Protein AF-A0AAE0E6H4-F1 (afdb_monomer_lite)

Structure (mmCIF, N/CA/C/O backbone):
data_AF-A0AAE0E6H4-F1
#
_entry.id   AF-A0AAE0E6H4-F1
#
loop_
_atom_site.group_PDB
_atom_site.id
_atom_site.type_symbol
_atom_site.label_atom_id
_atom_site.label_alt_id
_atom_site.label_comp_id
_atom_site.label_asym_id
_atom_site.label_entity_id
_atom_site.label_seq_id
_atom_site.pdbx_PDB_ins_code
_atom_site.Cartn_x
_atom_site.Cartn_y
_atom_site.Cartn_z
_atom_site.occupancy
_atom_site.B_iso_or_equiv
_atom_site.auth_seq_id
_atom_site.auth_comp_id
_atom_site.auth_asym_id
_atom_site.auth_atom_id
_atom_site.pdbx_PDB_model_num
ATOM 1 N N . MET A 1 1 ? -3.202 -6.959 1.599 1.00 80.81 1 MET A N 1
ATOM 2 C CA . MET A 1 1 ? -2.888 -5.690 2.285 1.00 80.81 1 MET A CA 1
ATOM 3 C C . MET A 1 1 ? -4.159 -5.107 2.892 1.00 80.81 1 MET A C 1
ATOM 5 O O . MET A 1 1 ? -4.302 -5.180 4.104 1.00 80.81 1 MET A O 1
ATOM 9 N N . CYS A 1 2 ? -5.120 -4.660 2.079 1.00 82.62 2 CYS A N 1
ATOM 10 C CA . CYS A 1 2 ? -6.366 -4.044 2.565 1.00 82.62 2 CYS A CA 1
ATOM 11 C C . CYS A 1 2 ? -7.244 -4.980 3.386 1.00 82.62 2 CYS A C 1
ATOM 13 O O . CYS A 1 2 ? -7.864 -4.528 4.338 1.00 82.62 2 CYS A O 1
ATOM 15 N N . GLU A 1 3 ? -7.232 -6.283 3.074 1.00 84.12 3 GLU A N 1
ATOM 16 C CA . GLU A 1 3 ? -7.976 -7.282 3.857 1.00 84.12 3 GLU A CA 1
ATOM 17 C C . GLU A 1 3 ? -7.537 -7.281 5.323 1.00 84.12 3 GLU A C 1
ATOM 19 O O . GLU A 1 3 ? -8.359 -7.206 6.226 1.00 84.12 3 GLU A O 1
ATOM 24 N N . ILE A 1 4 ? -6.221 -7.305 5.548 1.00 87.88 4 ILE A N 1
ATOM 25 C CA . ILE A 1 4 ? -5.641 -7.344 6.891 1.00 87.88 4 ILE A CA 1
ATOM 26 C C . ILE A 1 4 ? -6.010 -6.063 7.640 1.00 87.88 4 ILE A C 1
ATOM 28 O O . ILE A 1 4 ? -6.421 -6.125 8.793 1.00 87.88 4 ILE A O 1
ATOM 32 N N . HIS A 1 5 ? -5.915 -4.905 6.982 1.00 88.50 5 HIS A N 1
ATOM 33 C CA . HIS A 1 5 ? -6.293 -3.631 7.587 1.00 88.50 5 HIS A CA 1
ATOM 34 C C . HIS A 1 5 ? -7.785 -3.578 7.962 1.00 88.50 5 HIS A C 1
ATOM 36 O O . HIS A 1 5 ? -8.122 -3.175 9.076 1.00 88.50 5 HIS A O 1
ATOM 42 N N . ALA A 1 6 ? -8.674 -4.005 7.060 1.00 87.69 6 ALA A N 1
ATOM 43 C CA . ALA A 1 6 ? -10.118 -4.020 7.288 1.00 87.69 6 ALA A CA 1
ATOM 44 C C . ALA A 1 6 ? -10.510 -4.963 8.437 1.00 87.69 6 ALA A C 1
ATOM 46 O O . ALA A 1 6 ? -11.327 -4.598 9.288 1.00 87.69 6 ALA A O 1
ATOM 47 N N . GLU A 1 7 ? -9.879 -6.135 8.503 1.00 90.25 7 GLU A N 1
ATOM 48 C CA . GLU A 1 7 ? -10.121 -7.118 9.557 1.00 90.25 7 GLU A CA 1
ATOM 49 C C . GLU A 1 7 ? -9.637 -6.597 10.912 1.00 90.25 7 GLU A C 1
ATOM 51 O O . GLU A 1 7 ? -10.398 -6.549 11.875 1.00 90.25 7 GLU A O 1
ATOM 56 N N . LEU A 1 8 ? -8.401 -6.092 10.979 1.00 92.81 8 LEU A N 1
ATOM 57 C CA . LEU A 1 8 ? -7.848 -5.515 12.206 1.00 92.81 8 LEU A CA 1
ATOM 58 C C . LEU A 1 8 ? -8.664 -4.318 12.703 1.00 92.81 8 LEU A C 1
ATOM 60 O O . LEU A 1 8 ? -8.841 -4.153 13.910 1.00 92.81 8 LEU A O 1
ATOM 64 N N . LYS A 1 9 ? -9.192 -3.497 11.788 1.00 89.56 9 LYS A N 1
ATOM 65 C CA . LYS A 1 9 ? -10.096 -2.392 12.126 1.00 89.56 9 LYS A CA 1
ATOM 66 C C . LYS A 1 9 ? -11.394 -2.910 12.744 1.00 89.56 9 LYS A C 1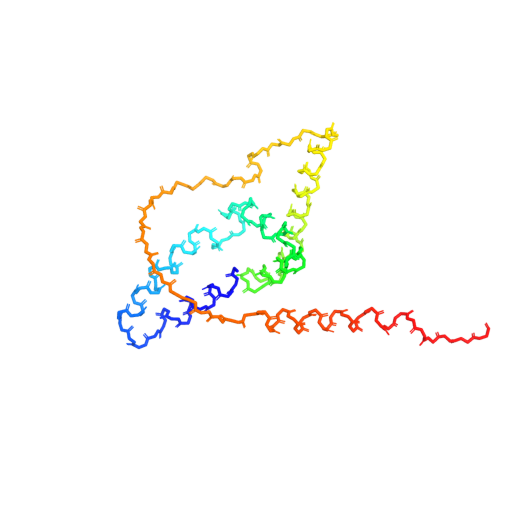
ATOM 68 O O . LYS A 1 9 ? -11.789 -2.412 13.794 1.00 89.56 9 LYS A O 1
ATOM 73 N N . THR A 1 10 ? -12.013 -3.922 12.143 1.00 92.12 10 THR A N 1
ATOM 74 C CA . THR A 1 10 ? -13.251 -4.534 12.654 1.00 92.12 10 THR A CA 1
ATOM 75 C C . THR A 1 10 ? -13.034 -5.164 14.028 1.00 92.12 10 THR A C 1
ATOM 77 O O . THR A 1 10 ? -13.760 -4.862 14.973 1.00 92.12 10 THR A O 1
ATOM 80 N N . LEU A 1 11 ? -11.987 -5.977 14.174 1.00 93.00 11 LEU A N 1
ATOM 81 C CA . LEU A 1 11 ? -11.697 -6.690 15.415 1.00 93.00 11 LEU A CA 1
ATOM 82 C C . LEU A 1 11 ? -11.240 -5.766 16.550 1.00 93.00 11 LEU A C 1
ATOM 84 O O . LEU A 1 11 ? -11.462 -6.077 17.716 1.00 93.00 11 LEU A O 1
ATOM 88 N N . SER A 1 12 ? -10.642 -4.610 16.242 1.00 91.62 12 SER A N 1
ATOM 89 C CA . SER A 1 12 ? -10.281 -3.626 17.273 1.00 91.62 12 SER A CA 1
ATOM 90 C C . SER A 1 12 ? -11.496 -3.044 18.009 1.00 91.62 12 SER A C 1
ATOM 92 O O . SER A 1 12 ? -11.370 -2.668 19.171 1.00 91.62 12 SER A O 1
ATOM 94 N N . GLY A 1 13 ? -12.673 -3.024 17.376 1.00 87.31 13 GLY A N 1
ATOM 95 C CA . GLY A 1 13 ? -13.933 -2.569 17.975 1.00 87.31 13 GLY A CA 1
ATOM 96 C C . GLY A 1 13 ? -14.817 -3.690 18.530 1.00 87.31 13 GLY A C 1
ATOM 97 O O . GLY A 1 13 ? -16.004 -3.459 18.734 1.00 87.31 13 GLY A O 1
ATOM 98 N N . ASN A 1 14 ? -14.284 -4.904 18.703 1.00 91.75 14 ASN A N 1
ATOM 99 C CA . ASN A 1 14 ? -15.056 -6.047 19.188 1.00 91.75 14 ASN A CA 1
ATOM 100 C C . ASN A 1 14 ? -15.414 -5.917 20.684 1.00 91.75 14 ASN A C 1
ATOM 102 O O . ASN A 1 14 ? -14.697 -5.263 21.438 1.00 91.75 14 ASN A O 1
ATOM 106 N N . GLU A 1 15 ? -16.505 -6.557 21.111 1.00 91.19 15 GLU A N 1
ATOM 107 C CA . GLU A 1 15 ? -16.957 -6.565 22.512 1.00 91.19 15 GLU A CA 1
ATOM 108 C C . GLU A 1 15 ? -16.055 -7.411 23.425 1.00 91.19 15 GLU A C 1
ATOM 110 O O . GLU A 1 15 ? -15.950 -7.136 24.621 1.00 91.19 15 GLU A O 1
ATOM 115 N N . ASP A 1 16 ? -15.382 -8.428 22.875 1.00 95.00 16 ASP A N 1
ATOM 116 C CA . ASP A 1 16 ? -14.400 -9.223 23.609 1.00 95.00 16 ASP A CA 1
ATOM 117 C C . ASP A 1 16 ? -13.126 -8.394 23.858 1.00 95.00 16 ASP A C 1
ATOM 119 O O . ASP A 1 16 ? -12.378 -8.064 22.934 1.00 95.00 16 ASP A O 1
ATOM 123 N N . ASP A 1 17 ? -12.868 -8.072 25.128 1.00 91.81 17 ASP A N 1
ATOM 124 C CA . ASP A 1 17 ? -11.738 -7.244 25.566 1.00 91.81 17 ASP A CA 1
ATOM 125 C C . ASP A 1 17 ? -10.370 -7.848 25.201 1.00 91.81 17 ASP A C 1
ATOM 127 O O . ASP A 1 17 ? -9.449 -7.116 24.823 1.00 91.81 17 ASP A O 1
ATOM 131 N N . LEU A 1 18 ? -10.220 -9.177 25.252 1.00 92.19 18 LEU A N 1
ATOM 132 C CA . LEU A 1 18 ? -8.967 -9.835 24.867 1.00 92.19 18 LEU A CA 1
ATOM 133 C C . LEU A 1 18 ? -8.746 -9.721 23.359 1.00 92.19 18 LEU A C 1
ATOM 135 O O . LEU A 1 18 ? -7.637 -9.397 22.912 1.00 92.19 18 LEU A O 1
ATOM 139 N N . LEU A 1 19 ? -9.801 -9.948 22.576 1.00 90.88 19 LEU A N 1
ATOM 140 C CA . LEU A 1 19 ? -9.752 -9.860 21.119 1.00 90.88 19 LEU A CA 1
ATOM 141 C C . LEU A 1 19 ? -9.530 -8.419 20.648 1.00 90.88 19 LEU A C 1
ATOM 143 O O . LEU A 1 19 ? -8.672 -8.182 19.792 1.00 90.88 19 LEU A O 1
ATOM 147 N N . SER A 1 20 ? -10.228 -7.453 21.247 1.00 93.31 20 SER A N 1
ATOM 148 C CA . SER A 1 20 ? -10.075 -6.025 20.962 1.00 93.31 20 SER A CA 1
ATOM 149 C C . SER A 1 20 ? -8.662 -5.539 21.287 1.00 93.31 20 SER A C 1
ATOM 151 O O . SER A 1 20 ? -8.007 -4.934 20.429 1.00 93.31 20 SER A O 1
ATOM 153 N N . LYS A 1 21 ? -8.120 -5.861 22.472 1.00 93.19 21 LYS A N 1
ATOM 154 C CA . LYS A 1 21 ? -6.747 -5.478 22.857 1.00 93.19 21 LYS A CA 1
ATOM 155 C C . LYS A 1 21 ? -5.697 -6.082 21.935 1.00 93.19 21 LYS A C 1
ATOM 157 O O . LYS A 1 21 ? -4.761 -5.388 21.520 1.00 93.19 21 LYS A O 1
ATOM 162 N N . THR A 1 22 ? -5.843 -7.360 21.596 1.00 93.12 22 THR A N 1
ATOM 163 C CA . THR A 1 22 ? -4.906 -8.057 20.703 1.00 93.12 22 THR A CA 1
ATOM 164 C C . THR A 1 22 ? -4.942 -7.447 19.304 1.00 93.12 22 THR A C 1
ATOM 166 O O . THR A 1 22 ? -3.900 -7.067 18.762 1.00 93.12 22 THR A O 1
ATOM 169 N N . SER A 1 23 ? -6.141 -7.239 18.762 1.00 93.31 23 SER A N 1
ATOM 170 C CA . SER A 1 23 ? -6.342 -6.667 17.428 1.00 93.31 23 SER A CA 1
ATOM 171 C C . SER A 1 23 ? -5.891 -5.213 17.349 1.00 93.31 23 SER A C 1
ATOM 173 O O . SER A 1 23 ? -5.264 -4.822 16.369 1.00 93.31 23 SER A O 1
ATOM 175 N N . THR A 1 24 ? -6.098 -4.424 18.405 1.00 93.38 24 THR A N 1
ATOM 176 C CA . THR A 1 24 ? -5.596 -3.044 18.505 1.00 93.38 24 THR A CA 1
ATOM 177 C C . THR A 1 24 ? -4.069 -3.000 18.461 1.00 93.38 24 THR A C 1
ATOM 179 O O . THR A 1 24 ? -3.481 -2.184 17.747 1.00 93.38 24 THR A O 1
ATOM 182 N N . ASN A 1 25 ? -3.394 -3.911 19.168 1.00 91.69 25 ASN A N 1
ATOM 183 C CA . ASN A 1 25 ? -1.936 -4.010 19.121 1.00 91.69 25 ASN A CA 1
ATOM 184 C C . ASN A 1 25 ? -1.421 -4.428 17.739 1.00 91.69 25 ASN A C 1
ATOM 186 O O . ASN A 1 25 ? -0.430 -3.865 17.262 1.00 91.69 25 ASN A O 1
ATOM 190 N N . MET A 1 26 ? -2.092 -5.379 17.086 1.00 93.62 26 MET A N 1
ATOM 191 C CA . MET A 1 26 ? -1.766 -5.794 15.719 1.00 93.62 26 MET A CA 1
ATOM 192 C C . MET A 1 26 ? -2.003 -4.662 14.716 1.00 93.62 26 MET A C 1
ATOM 194 O O . MET A 1 26 ? -1.128 -4.398 13.894 1.00 93.62 26 MET A O 1
ATOM 198 N N . LYS A 1 27 ? -3.121 -3.937 14.835 1.00 91.00 27 LYS A N 1
ATOM 199 C CA . LYS A 1 27 ? -3.440 -2.762 14.017 1.00 91.00 27 LYS A CA 1
ATOM 200 C C . LYS A 1 27 ? -2.372 -1.687 14.160 1.00 91.00 27 LYS A C 1
ATOM 202 O O . LYS A 1 27 ? -1.864 -1.205 13.161 1.00 91.00 27 LYS A O 1
ATOM 207 N N . ARG A 1 28 ? -1.932 -1.385 15.384 1.00 90.88 28 ARG A N 1
ATOM 208 C CA . ARG A 1 28 ? -0.845 -0.422 15.619 1.00 90.88 28 ARG A CA 1
ATOM 209 C C . ARG A 1 28 ? 0.459 -0.827 14.922 1.00 90.88 28 ARG A C 1
ATOM 211 O O . ARG A 1 28 ? 1.150 0.029 14.378 1.00 90.88 28 ARG A O 1
ATOM 218 N N . LYS A 1 29 ? 0.811 -2.120 14.931 1.00 88.12 29 LYS A N 1
ATOM 219 C CA . LYS A 1 29 ? 1.981 -2.624 14.188 1.00 88.12 29 LYS A CA 1
ATOM 220 C C . LYS A 1 29 ? 1.758 -2.523 12.677 1.00 88.12 29 LYS A C 1
ATOM 222 O O . LYS A 1 29 ? 2.686 -2.155 11.971 1.00 88.12 29 LYS A O 1
ATOM 227 N N . PHE A 1 30 ? 0.553 -2.813 12.194 1.00 89.69 30 PHE A N 1
ATOM 228 C CA . PHE A 1 30 ? 0.199 -2.667 10.785 1.00 89.69 30 PHE A CA 1
ATOM 229 C C . PHE A 1 30 ? 0.322 -1.208 10.325 1.00 89.69 30 PHE A C 1
ATOM 231 O O . PHE A 1 30 ? 1.082 -0.929 9.403 1.00 89.69 30 PHE A O 1
ATOM 238 N N . ASP A 1 31 ? -0.327 -0.279 11.026 1.00 88.38 31 ASP A N 1
ATOM 239 C CA . ASP A 1 31 ? -0.323 1.157 10.726 1.00 88.38 31 ASP A CA 1
ATOM 240 C C . ASP A 1 31 ? 1.103 1.738 10.762 1.00 88.38 31 ASP A C 1
ATOM 242 O O . ASP A 1 31 ? 1.426 2.634 9.992 1.00 88.38 31 ASP A O 1
ATOM 246 N N . LYS A 1 32 ? 2.008 1.189 11.585 1.00 85.31 32 LYS A N 1
ATOM 247 C CA . LYS A 1 32 ? 3.426 1.590 11.584 1.00 85.31 32 LYS A CA 1
ATOM 248 C C . LYS A 1 32 ? 4.125 1.330 10.239 1.00 85.31 32 LYS A C 1
ATOM 250 O O . LYS A 1 32 ? 4.983 2.116 9.855 1.00 85.31 32 LYS A O 1
ATOM 255 N N . TYR A 1 33 ? 3.814 0.223 9.562 1.00 81.88 33 TYR A N 1
ATOM 256 C CA . TYR A 1 33 ? 4.484 -0.173 8.312 1.00 81.88 33 TYR A CA 1
ATOM 257 C C . TYR A 1 33 ? 3.674 0.157 7.053 1.00 81.88 33 TYR A C 1
ATOM 259 O O . TYR A 1 33 ? 4.249 0.237 5.975 1.00 81.88 33 TYR A O 1
ATOM 267 N N . TRP A 1 34 ? 2.355 0.312 7.180 1.00 85.75 34 TRP A N 1
ATOM 268 C CA . TRP A 1 34 ? 1.420 0.472 6.060 1.00 85.75 34 TRP A CA 1
ATOM 269 C C . TRP A 1 34 ? 0.494 1.687 6.234 1.00 85.75 34 TRP A C 1
ATOM 271 O O . TRP A 1 34 ? -0.443 1.848 5.457 1.00 85.75 34 TRP A O 1
ATOM 281 N N . GLY A 1 35 ? 0.706 2.530 7.249 1.00 82.69 35 GLY A N 1
ATOM 282 C CA . GLY A 1 35 ? -0.176 3.659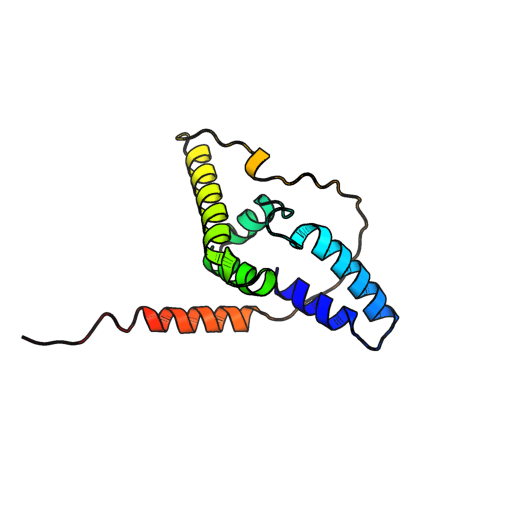 7.564 1.00 82.69 35 GLY A CA 1
ATOM 283 C C . GLY A 1 35 ? -0.106 4.808 6.563 1.00 82.69 35 GLY A C 1
ATOM 284 O O . GLY A 1 35 ? -1.058 5.575 6.462 1.00 82.69 35 GLY A O 1
ATOM 285 N N . SER A 1 36 ? 0.979 4.912 5.793 1.00 86.81 36 SER A N 1
ATOM 286 C CA . SER A 1 36 ? 1.072 5.830 4.660 1.00 86.81 36 SER A CA 1
ATOM 287 C C . SER A 1 36 ? 1.925 5.242 3.539 1.00 86.81 36 SER A C 1
ATOM 289 O O . SER A 1 36 ? 2.749 4.349 3.759 1.00 86.81 36 SER A O 1
ATOM 291 N N . PHE A 1 37 ? 1.753 5.764 2.330 1.00 87.94 37 PHE A N 1
ATOM 292 C CA . PHE A 1 37 ? 2.536 5.336 1.176 1.00 87.94 37 PHE A CA 1
ATOM 293 C C . PHE A 1 37 ? 4.006 5.790 1.244 1.00 87.94 37 PHE A C 1
ATOM 295 O O . PHE A 1 37 ? 4.902 5.163 0.686 1.00 87.94 37 PHE A O 1
ATOM 302 N N . GLU A 1 38 ? 4.310 6.846 1.986 1.00 86.88 38 GLU A N 1
ATOM 303 C CA . GLU A 1 38 ? 5.674 7.339 2.182 1.00 86.88 38 GLU A CA 1
ATOM 304 C C . GLU A 1 38 ? 6.449 6.437 3.153 1.00 86.88 38 GLU A C 1
ATOM 306 O O . GLU A 1 38 ? 7.625 6.148 2.932 1.00 86.88 38 GLU A O 1
ATOM 311 N N . THR A 1 39 ? 5.772 5.937 4.190 1.00 83.81 39 THR A N 1
ATOM 312 C CA . THR A 1 39 ? 6.372 5.118 5.258 1.00 83.81 39 THR A CA 1
ATOM 313 C C . THR A 1 39 ? 6.530 3.649 4.887 1.00 83.81 39 THR A C 1
ATOM 315 O O . THR A 1 39 ? 7.389 2.962 5.445 1.00 83.81 39 THR A O 1
ATOM 318 N N . ILE A 1 40 ? 5.755 3.158 3.923 1.00 86.69 40 ILE A N 1
ATOM 319 C CA . ILE A 1 40 ? 5.834 1.773 3.468 1.00 86.69 40 ILE A CA 1
ATOM 320 C C . ILE A 1 40 ? 7.161 1.480 2.746 1.00 86.69 40 ILE A C 1
ATOM 322 O O . ILE A 1 40 ? 7.606 2.269 1.903 1.00 86.69 40 ILE A O 1
ATOM 326 N N . PRO A 1 41 ? 7.798 0.327 3.006 1.00 86.81 41 PRO A N 1
ATOM 327 C CA . PRO A 1 41 ? 8.891 -0.140 2.167 1.00 86.81 41 PRO A CA 1
ATOM 328 C C . PRO A 1 41 ? 8.354 -0.509 0.779 1.00 86.81 41 PRO A C 1
ATOM 330 O O . PRO A 1 41 ? 7.570 -1.452 0.631 1.00 86.81 41 PRO A O 1
ATOM 333 N N . LYS A 1 42 ? 8.793 0.209 -0.260 1.00 89.88 42 LYS A N 1
ATOM 334 C CA . LYS A 1 42 ? 8.321 0.026 -1.648 1.00 89.88 42 LYS A CA 1
ATOM 335 C C . LYS A 1 42 ? 8.630 -1.383 -2.155 1.00 89.88 42 LYS A C 1
ATOM 337 O O . LYS A 1 42 ? 7.843 -1.950 -2.910 1.00 89.88 42 LYS A O 1
ATOM 342 N N . LEU A 1 43 ? 9.708 -2.002 -1.661 1.00 89.06 43 LEU A N 1
ATOM 343 C CA . LEU A 1 43 ? 10.037 -3.402 -1.949 1.00 89.06 43 LEU A CA 1
ATOM 344 C C . LEU A 1 43 ? 8.893 -4.370 -1.604 1.00 89.06 43 LEU A C 1
ATOM 346 O O . LEU A 1 43 ? 8.652 -5.320 -2.348 1.00 89.06 43 LEU A O 1
ATOM 350 N N . LEU A 1 44 ? 8.161 -4.132 -0.510 1.00 88.31 44 LEU A N 1
ATOM 351 C CA . LEU A 1 44 ? 7.039 -4.991 -0.124 1.00 88.31 44 LEU A CA 1
ATOM 352 C C . LEU A 1 44 ? 5.890 -4.879 -1.126 1.00 88.31 44 LEU A C 1
ATOM 354 O O . LEU A 1 44 ? 5.290 -5.890 -1.484 1.00 88.31 44 LEU A O 1
ATOM 358 N N . ILE A 1 45 ? 5.619 -3.683 -1.642 1.00 90.44 45 ILE A N 1
ATOM 359 C CA . ILE A 1 45 ? 4.603 -3.491 -2.680 1.00 90.44 45 ILE A CA 1
ATOM 360 C C . ILE A 1 45 ? 5.037 -4.167 -3.984 1.00 90.44 45 ILE A C 1
ATOM 362 O O . ILE A 1 45 ? 4.258 -4.902 -4.588 1.00 90.44 45 ILE A O 1
ATOM 366 N N . ILE A 1 46 ? 6.295 -3.986 -4.385 1.00 91.50 46 ILE A N 1
ATOM 367 C CA . ILE A 1 46 ? 6.863 -4.625 -5.578 1.00 91.50 46 ILE A CA 1
ATOM 368 C C . ILE A 1 46 ? 6.769 -6.149 -5.476 1.00 91.50 46 ILE A C 1
ATOM 370 O O . ILE A 1 46 ? 6.360 -6.795 -6.436 1.00 91.50 46 ILE A O 1
ATOM 374 N N . SER A 1 47 ? 7.049 -6.728 -4.305 1.00 89.62 47 SER A N 1
ATOM 375 C CA . SER A 1 47 ? 6.919 -8.174 -4.093 1.00 89.62 47 SER A CA 1
ATOM 376 C C . SER A 1 47 ? 5.489 -8.690 -4.302 1.00 89.62 47 SER A C 1
ATOM 378 O O . SER A 1 47 ? 5.315 -9.813 -4.766 1.00 89.62 47 SER A O 1
ATOM 380 N N . ILE A 1 48 ? 4.468 -7.861 -4.037 1.00 89.25 48 ILE A N 1
ATOM 381 C CA . ILE A 1 48 ? 3.069 -8.189 -4.340 1.00 89.25 48 ILE A CA 1
ATOM 382 C C . ILE A 1 48 ? 2.834 -8.159 -5.852 1.00 89.25 48 ILE A C 1
ATOM 384 O O . ILE A 1 48 ? 2.196 -9.067 -6.363 1.00 89.25 48 ILE A O 1
ATOM 388 N N . VAL A 1 49 ? 3.348 -7.155 -6.573 1.00 91.75 49 VAL A N 1
ATOM 389 C CA . VAL A 1 49 ? 3.168 -7.049 -8.037 1.00 91.75 49 VAL A CA 1
ATOM 390 C C . VAL A 1 49 ? 3.900 -8.160 -8.797 1.00 91.75 49 VAL A C 1
ATOM 392 O O . VAL A 1 49 ? 3.453 -8.573 -9.864 1.00 91.75 49 VAL A O 1
ATOM 395 N N . LEU A 1 50 ? 5.028 -8.637 -8.266 1.00 88.44 50 LEU A N 1
ATOM 396 C CA . LEU A 1 50 ? 5.796 -9.737 -8.854 1.00 88.44 50 LEU A CA 1
ATOM 397 C C . LEU A 1 50 ? 5.193 -11.119 -8.559 1.00 88.44 50 LEU A C 1
ATOM 399 O O . LEU A 1 50 ? 5.589 -12.100 -9.189 1.00 88.44 50 LEU A O 1
ATOM 403 N N . ASP A 1 51 ? 4.242 -11.222 -7.628 1.00 86.44 51 ASP A N 1
ATOM 404 C CA . ASP A 1 51 ? 3.494 -12.458 -7.411 1.00 86.44 51 ASP A CA 1
ATOM 405 C C . ASP A 1 51 ? 2.542 -12.684 -8.601 1.00 86.44 51 ASP A C 1
ATOM 407 O O . ASP A 1 51 ? 1.667 -11.853 -8.839 1.00 86.44 51 ASP A O 1
ATOM 411 N N . PRO A 1 52 ? 2.617 -13.815 -9.329 1.00 82.19 52 PRO A N 1
ATOM 412 C CA . PRO A 1 52 ? 1.784 -14.057 -10.514 1.00 82.19 52 PRO A CA 1
ATOM 413 C C . PRO A 1 52 ? 0.270 -13.941 -10.279 1.00 82.19 52 PRO A C 1
ATOM 415 O O . PRO A 1 52 ? -0.502 -13.798 -11.228 1.00 82.19 52 PRO A O 1
ATOM 418 N N . ARG A 1 53 ? -0.177 -14.035 -9.020 1.00 80.50 53 ARG A N 1
ATOM 419 C CA . ARG A 1 53 ? -1.588 -13.930 -8.630 1.00 80.50 53 ARG A CA 1
ATOM 420 C C . ARG A 1 53 ? -2.081 -12.488 -8.561 1.00 80.50 53 ARG A C 1
ATOM 422 O O . ARG A 1 53 ? -3.296 -12.283 -8.564 1.00 80.50 53 ARG A O 1
ATOM 429 N N . TYR A 1 54 ? -1.182 -11.514 -8.466 1.00 81.56 54 TYR A N 1
ATOM 430 C CA . TYR A 1 54 ? -1.511 -10.116 -8.234 1.00 81.56 54 TYR A CA 1
ATOM 431 C C . TYR A 1 54 ? -0.773 -9.240 -9.245 1.00 81.56 54 TYR A C 1
ATOM 433 O O . TYR A 1 54 ? 0.436 -9.304 -9.393 1.00 81.56 54 TYR A O 1
ATOM 441 N N . LYS A 1 55 ? -1.515 -8.396 -9.959 1.00 85.94 55 LYS A N 1
ATOM 442 C CA . LYS A 1 55 ? -0.939 -7.435 -10.909 1.00 85.94 55 LYS A CA 1
ATOM 443 C C . LYS A 1 55 ? -0.905 -6.039 -10.295 1.00 85.94 55 LYS A C 1
ATOM 445 O O . LYS A 1 55 ? -1.527 -5.794 -9.265 1.00 85.94 55 LYS A O 1
ATOM 450 N N . LEU A 1 56 ? -0.261 -5.095 -10.977 1.00 90.00 56 LEU A N 1
ATOM 451 C CA . LEU A 1 56 ? -0.236 -3.683 -10.580 1.00 90.00 56 LEU A CA 1
ATOM 452 C C . LEU A 1 56 ? -1.648 -3.114 -10.324 1.00 90.00 56 LEU A C 1
ATOM 454 O O . LEU A 1 56 ? -1.845 -2.342 -9.392 1.00 90.00 56 LEU A O 1
ATOM 458 N N . HIS A 1 57 ? -2.652 -3.579 -11.075 1.00 87.50 57 HIS A N 1
ATOM 459 C CA . HIS A 1 57 ? -4.052 -3.203 -10.867 1.00 87.50 57 HIS A CA 1
ATOM 460 C C . HIS A 1 57 ? -4.592 -3.591 -9.475 1.00 87.50 57 HIS A C 1
ATOM 462 O O . HIS A 1 57 ? -5.342 -2.836 -8.866 1.00 87.50 57 HIS A O 1
ATOM 468 N N . TYR A 1 58 ? -4.155 -4.726 -8.917 1.00 89.06 58 TYR A N 1
ATOM 469 C CA . TYR A 1 58 ? -4.514 -5.120 -7.551 1.00 89.06 58 TYR A CA 1
ATOM 470 C C . TYR A 1 58 ? -3.943 -4.161 -6.505 1.00 89.06 58 TYR A C 1
ATOM 472 O O . TYR A 1 58 ? -4.603 -3.850 -5.517 1.00 89.06 58 TYR A O 1
ATOM 480 N N . VAL A 1 59 ? -2.718 -3.683 -6.724 1.00 90.31 59 VAL A N 1
ATOM 481 C CA . VAL A 1 59 ? -2.077 -2.705 -5.840 1.00 90.31 59 VAL A CA 1
ATOM 482 C C . VAL A 1 59 ? -2.775 -1.349 -5.931 1.00 90.31 59 VAL A C 1
ATOM 484 O O . VAL A 1 59 ? -3.037 -0.750 -4.895 1.00 90.31 59 VAL A O 1
ATOM 487 N N . SER A 1 60 ? -3.160 -0.919 -7.133 1.00 91.44 60 SER A N 1
ATOM 488 C CA . SER A 1 60 ? -3.953 0.298 -7.343 1.00 91.44 60 SER A CA 1
ATOM 489 C C . SER A 1 60 ? -5.291 0.245 -6.592 1.00 91.44 60 SER A C 1
ATOM 491 O O . SER A 1 60 ? -5.591 1.144 -5.810 1.00 91.44 60 SER A O 1
ATOM 493 N N . PHE A 1 61 ? -6.027 -0.868 -6.709 1.00 90.06 61 PHE A N 1
ATOM 494 C CA . PHE A 1 61 ? -7.233 -1.117 -5.909 1.00 90.06 61 PHE A CA 1
ATOM 495 C C . PHE A 1 61 ? -6.948 -1.064 -4.401 1.00 90.06 61 PHE A C 1
ATOM 497 O O . PHE A 1 61 ? -7.738 -0.535 -3.623 1.00 90.06 61 PHE A O 1
ATOM 504 N N . CYS A 1 62 ? -5.806 -1.604 -3.969 1.00 89.19 62 CYS A N 1
ATOM 505 C CA . CYS A 1 62 ? -5.447 -1.570 -2.560 1.00 89.19 62 CYS A CA 1
ATOM 506 C C . CYS A 1 62 ? -5.189 -0.147 -2.044 1.00 89.19 62 CYS A C 1
ATOM 508 O O . CYS A 1 62 ? -5.578 0.182 -0.924 1.00 89.19 62 CYS A O 1
ATOM 510 N N . PHE A 1 63 ? -4.527 0.686 -2.842 1.00 91.19 63 PHE A N 1
ATOM 511 C CA . PHE A 1 63 ? -4.258 2.074 -2.488 1.00 91.19 63 PHE A CA 1
ATOM 512 C C . PHE A 1 63 ? -5.530 2.898 -2.357 1.00 91.19 63 PHE A C 1
ATOM 514 O O . PHE A 1 63 ? -5.634 3.680 -1.416 1.00 91.19 63 PHE A O 1
ATOM 521 N N . ASP A 1 64 ? -6.500 2.671 -3.239 1.00 89.88 64 ASP A N 1
ATOM 522 C CA . ASP A 1 64 ? -7.803 3.330 -3.180 1.00 89.88 64 ASP A CA 1
ATOM 523 C C . ASP A 1 64 ? -8.514 3.056 -1.848 1.00 89.88 64 ASP A C 1
ATOM 525 O O . ASP A 1 64 ? -8.878 3.975 -1.117 1.00 89.88 64 ASP A O 1
ATOM 529 N N . GLU A 1 65 ? -8.587 1.781 -1.459 1.00 86.56 65 GLU A N 1
ATOM 530 C CA . GLU A 1 65 ? -9.246 1.354 -0.219 1.00 86.56 65 GLU A CA 1
ATOM 531 C C . GLU A 1 65 ? -8.547 1.846 1.064 1.00 86.56 65 GLU A C 1
ATOM 533 O O . GLU A 1 65 ? -9.178 1.909 2.122 1.00 86.56 65 GLU A O 1
ATOM 538 N N . LEU A 1 66 ? -7.240 2.134 1.019 1.00 86.31 66 LEU A N 1
ATOM 539 C CA . LEU A 1 66 ? -6.446 2.470 2.212 1.00 86.31 66 LEU A CA 1
ATOM 540 C C . LEU A 1 66 ? -6.148 3.953 2.368 1.00 86.31 66 LEU A C 1
ATOM 542 O O . LEU A 1 66 ? -6.157 4.456 3.491 1.00 86.31 66 LEU A O 1
ATOM 546 N N . TYR A 1 67 ? -5.850 4.627 1.265 1.00 86.06 67 TYR A N 1
ATOM 547 C CA . TYR A 1 67 ? -5.354 6.000 1.258 1.00 86.06 67 TYR A CA 1
ATOM 548 C C . TYR A 1 67 ? -6.307 6.959 0.532 1.00 86.06 67 TYR A C 1
ATOM 550 O O . TYR A 1 67 ? -6.096 8.169 0.581 1.00 86.06 67 TYR A O 1
ATOM 558 N N . GLY A 1 68 ? -7.375 6.434 -0.083 1.00 86.69 68 GLY A N 1
ATOM 559 C CA . GLY A 1 68 ? -8.362 7.197 -0.839 1.00 86.69 68 GLY A CA 1
ATOM 560 C C . GLY A 1 68 ? -7.942 7.453 -2.287 1.00 86.69 68 GLY A C 1
ATOM 561 O O . GLY A 1 68 ? -6.759 7.439 -2.627 1.00 86.69 68 GLY A O 1
ATOM 562 N N . SER A 1 69 ? -8.932 7.727 -3.139 1.00 89.38 69 SER A N 1
ATOM 563 C CA . SER A 1 69 ? -8.779 7.765 -4.601 1.00 89.38 69 SER A CA 1
ATOM 564 C C . SER A 1 69 ? -7.884 8.889 -5.131 1.00 89.38 69 SER A C 1
ATOM 566 O O . SER A 1 69 ? -7.325 8.756 -6.215 1.00 89.38 69 SER A O 1
ATOM 568 N N . GLU A 1 70 ? -7.723 9.984 -4.380 1.00 91.06 70 GLU A N 1
ATOM 569 C CA . GLU A 1 70 ? -7.049 11.213 -4.838 1.00 91.06 70 GLU A CA 1
ATOM 570 C C . GLU A 1 70 ? -5.600 10.974 -5.296 1.00 91.06 70 GLU A C 1
ATOM 572 O O . GLU A 1 70 ? -5.160 11.559 -6.281 1.00 91.06 70 GLU A O 1
ATOM 577 N N . LYS A 1 71 ? -4.866 10.090 -4.611 1.00 88.81 71 LYS A N 1
ATOM 578 C CA . LYS A 1 71 ? -3.432 9.849 -4.859 1.00 88.81 71 LYS A CA 1
ATOM 579 C C . LYS A 1 71 ? -3.136 8.507 -5.530 1.00 88.81 71 LYS A C 1
ATOM 581 O O . LYS A 1 71 ? -1.975 8.151 -5.717 1.00 88.81 71 LYS A O 1
ATOM 586 N N . VAL A 1 72 ? -4.161 7.724 -5.872 1.00 92.81 72 VAL A N 1
ATOM 587 C CA . VAL A 1 72 ? -3.985 6.342 -6.361 1.00 92.81 72 VAL A CA 1
ATOM 588 C C . VAL A 1 72 ? -3.180 6.294 -7.648 1.00 92.81 72 VAL A C 1
ATOM 590 O O . VAL A 1 72 ? -2.312 5.431 -7.789 1.00 92.81 72 VAL A O 1
ATOM 593 N N . GLU A 1 73 ? -3.447 7.210 -8.575 1.00 92.75 73 GLU A N 1
ATOM 594 C CA . GLU A 1 73 ? -2.746 7.266 -9.856 1.00 92.75 73 GLU A CA 1
ATOM 595 C C . GLU A 1 73 ? -1.254 7.568 -9.664 1.00 92.75 73 GLU A C 1
ATOM 597 O O . GLU A 1 73 ? -0.409 6.846 -10.196 1.00 92.75 73 GLU A O 1
ATOM 602 N N . GLU A 1 74 ? -0.930 8.562 -8.832 1.00 93.94 74 GLU A N 1
ATOM 603 C CA . GLU A 1 74 ? 0.445 8.941 -8.485 1.00 93.94 74 GLU A CA 1
ATOM 604 C C . GLU A 1 74 ? 1.202 7.778 -7.827 1.00 93.94 74 GLU A C 1
ATOM 606 O O . GLU A 1 74 ? 2.260 7.372 -8.312 1.00 93.94 74 GLU A O 1
ATOM 611 N N . MET A 1 75 ? 0.624 7.169 -6.787 1.00 94.00 75 MET A N 1
ATOM 612 C CA . MET A 1 75 ? 1.236 6.038 -6.078 1.00 94.00 75 MET A CA 1
ATOM 613 C C . MET A 1 75 ? 1.427 4.822 -6.993 1.00 94.00 75 MET A C 1
ATOM 615 O O . MET A 1 75 ? 2.455 4.146 -6.953 1.00 94.00 75 MET A O 1
ATOM 619 N N . THR A 1 76 ? 0.441 4.524 -7.845 1.00 94.75 76 THR A N 1
ATOM 620 C CA . THR A 1 76 ? 0.520 3.400 -8.793 1.00 94.75 76 THR A CA 1
ATOM 621 C C . THR A 1 76 ? 1.609 3.642 -9.835 1.00 94.75 76 THR A C 1
ATOM 623 O O . THR A 1 76 ? 2.339 2.710 -10.189 1.00 94.75 76 THR A O 1
ATOM 626 N N . LYS A 1 77 ? 1.742 4.885 -10.310 1.00 94.88 77 LYS A N 1
ATOM 627 C CA . LYS A 1 77 ? 2.796 5.288 -11.238 1.00 94.88 77 LYS A CA 1
ATOM 628 C C . LYS A 1 77 ? 4.179 5.142 -10.608 1.00 94.88 77 LYS A C 1
ATOM 630 O O . LYS A 1 77 ? 5.035 4.527 -11.232 1.00 94.88 77 LYS A O 1
ATOM 635 N N . GLU A 1 78 ? 4.377 5.588 -9.369 1.00 94.62 78 GLU A N 1
ATOM 636 C CA . GLU A 1 78 ? 5.664 5.427 -8.675 1.00 94.62 78 GLU A CA 1
ATOM 637 C C . GLU A 1 78 ? 6.094 3.952 -8.609 1.00 94.62 78 GLU A C 1
ATOM 639 O O . GLU A 1 78 ? 7.225 3.608 -8.951 1.00 94.62 78 GLU A O 1
ATOM 644 N N . ILE A 1 79 ? 5.178 3.046 -8.251 1.00 95.12 79 ILE A N 1
ATOM 645 C CA . ILE A 1 79 ? 5.472 1.605 -8.215 1.00 95.12 79 ILE A CA 1
ATOM 646 C C . ILE A 1 79 ? 5.797 1.056 -9.608 1.00 95.12 79 ILE A C 1
ATOM 648 O O . ILE A 1 79 ? 6.687 0.211 -9.746 1.00 95.12 79 ILE A O 1
ATOM 652 N N . LYS A 1 80 ? 5.102 1.529 -10.647 1.00 94.88 80 LYS A N 1
ATOM 653 C CA . LYS A 1 80 ? 5.380 1.152 -12.037 1.00 94.88 80 LYS A CA 1
ATOM 654 C C . LYS A 1 80 ? 6.775 1.602 -12.471 1.00 94.88 80 LYS A C 1
ATOM 656 O O . LYS A 1 80 ? 7.501 0.800 -13.054 1.00 94.88 80 LYS A O 1
ATOM 661 N N . ASP A 1 81 ? 7.152 2.834 -12.156 1.00 94.50 81 ASP A N 1
ATOM 662 C CA . ASP A 1 81 ? 8.454 3.403 -12.504 1.00 94.50 81 ASP A CA 1
ATOM 663 C C . ASP A 1 81 ? 9.583 2.657 -11.768 1.00 94.50 81 ASP A C 1
ATOM 665 O O . ASP A 1 81 ? 10.608 2.323 -12.366 1.00 94.50 81 ASP A O 1
ATOM 669 N N . LEU A 1 82 ? 9.374 2.285 -10.498 1.00 94.44 82 LEU A N 1
ATOM 670 C CA . LEU A 1 82 ? 10.314 1.441 -9.749 1.00 94.44 82 LEU A CA 1
ATOM 671 C C . LEU A 1 82 ? 10.477 0.050 -10.371 1.00 94.44 82 LEU A C 1
ATOM 673 O O . LEU A 1 82 ? 11.602 -0.437 -10.481 1.00 94.44 82 LEU A O 1
ATOM 677 N N . LEU A 1 83 ? 9.381 -0.587 -10.795 1.00 93.62 83 LEU A N 1
ATOM 678 C CA . LEU A 1 83 ? 9.414 -1.879 -11.491 1.00 93.62 83 LEU A CA 1
ATOM 679 C C . LEU A 1 83 ? 10.163 -1.794 -12.825 1.00 93.62 83 LEU A C 1
ATOM 681 O O . LEU A 1 83 ? 10.947 -2.689 -13.139 1.00 93.62 83 LEU A O 1
ATOM 685 N N . GLN A 1 84 ? 9.944 -0.725 -13.594 1.00 93.00 84 GLN A N 1
ATOM 686 C CA . GLN A 1 84 ? 10.647 -0.488 -14.855 1.00 93.00 84 GLN A CA 1
ATOM 687 C C . GLN A 1 84 ? 12.145 -0.262 -14.633 1.00 93.00 84 GLN A C 1
ATOM 689 O O . GLN A 1 84 ? 12.947 -0.892 -15.318 1.00 93.00 84 GLN A O 1
ATOM 694 N N . GLY A 1 85 ? 12.527 0.540 -13.636 1.00 92.62 85 GLY A N 1
ATOM 695 C CA . GLY A 1 85 ? 13.935 0.749 -13.287 1.00 92.62 85 GLY A CA 1
ATOM 696 C C . GLY A 1 85 ? 14.624 -0.531 -12.802 1.00 92.62 85 GLY A C 1
ATOM 697 O O . GLY A 1 85 ? 15.754 -0.815 -13.190 1.00 92.62 85 GLY A O 1
ATOM 698 N N . LEU A 1 86 ? 13.934 -1.357 -12.005 1.00 91.88 86 LEU A N 1
ATOM 699 C CA . LEU A 1 86 ? 14.416 -2.691 -11.622 1.00 91.88 86 LEU A CA 1
ATOM 700 C C . LEU A 1 86 ? 14.638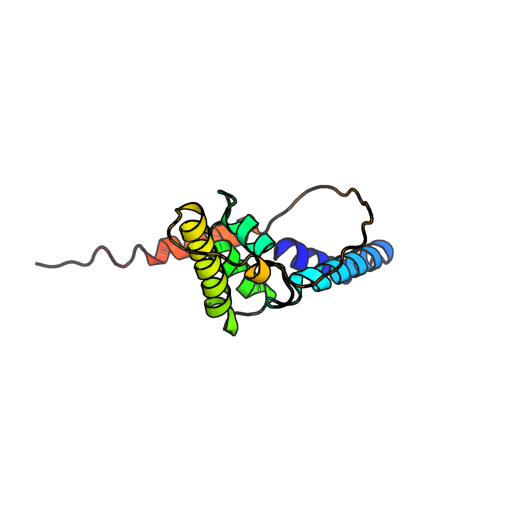 -3.574 -12.852 1.00 91.88 86 LEU A C 1
ATOM 702 O O . LEU A 1 86 ? 15.687 -4.202 -12.979 1.00 91.88 86 LEU A O 1
ATOM 706 N N . TYR A 1 87 ? 13.671 -3.607 -13.769 1.00 92.12 87 TYR A N 1
ATOM 707 C CA . TYR A 1 87 ? 13.787 -4.361 -15.013 1.00 92.12 87 TYR A CA 1
ATOM 708 C C . TYR A 1 87 ? 14.971 -3.881 -15.867 1.00 92.12 87 TYR A C 1
ATOM 710 O O . TYR A 1 87 ? 15.770 -4.703 -16.312 1.00 92.12 87 TYR A O 1
ATOM 718 N N . GLY A 1 88 ? 15.133 -2.565 -16.038 1.00 93.62 88 GLY A N 1
ATOM 719 C CA . GLY A 1 88 ? 16.259 -1.963 -16.758 1.00 93.62 88 GLY A CA 1
ATOM 720 C C . GLY A 1 88 ? 17.612 -2.288 -16.122 1.00 93.62 88 GLY A C 1
ATOM 721 O O . GLY A 1 88 ? 18.559 -2.627 -16.831 1.00 93.62 88 GLY A O 1
ATOM 722 N N . PHE A 1 89 ? 17.690 -2.278 -14.791 1.00 93.00 89 PHE A N 1
ATOM 723 C CA . PHE A 1 89 ? 18.890 -2.659 -14.046 1.00 93.00 89 PHE A CA 1
ATOM 724 C C . PHE A 1 89 ? 19.275 -4.123 -14.243 1.00 93.00 89 PHE A C 1
ATOM 726 O O . PHE A 1 89 ? 20.422 -4.416 -14.578 1.00 93.00 89 PHE A O 1
ATOM 733 N N . TYR A 1 90 ? 18.321 -5.047 -14.106 1.00 90.69 90 TYR A N 1
ATOM 734 C CA . TYR A 1 90 ? 18.585 -6.464 -14.372 1.00 90.69 90 TYR A CA 1
ATOM 735 C C . TYR A 1 90 ? 18.885 -6.737 -15.852 1.00 90.69 90 TYR A C 1
ATOM 737 O O . TYR A 1 90 ? 19.639 -7.657 -16.160 1.00 90.69 90 TYR A O 1
ATOM 745 N N . GLY A 1 91 ? 18.342 -5.924 -16.760 1.00 92.62 91 GLY A N 1
ATOM 746 C CA . GLY A 1 91 ? 18.665 -5.945 -18.187 1.00 92.62 91 GLY A CA 1
ATOM 747 C C . GLY A 1 91 ? 20.009 -5.299 -18.550 1.00 92.62 91 GLY A C 1
ATOM 748 O O . GLY A 1 91 ? 20.386 -5.333 -19.719 1.00 92.62 91 GLY A O 1
ATOM 749 N N . GLY A 1 92 ? 20.729 -4.705 -17.590 1.00 91.19 92 GLY A N 1
ATOM 750 C CA . GLY A 1 92 ? 22.011 -4.027 -17.815 1.00 91.19 92 GLY A CA 1
ATOM 751 C C . GLY A 1 92 ? 21.910 -2.679 -18.541 1.00 91.19 92 GLY A C 1
ATOM 752 O O . GLY A 1 92 ? 22.928 -2.158 -18.991 1.00 91.19 92 GLY A O 1
ATOM 753 N N . ALA A 1 93 ? 20.705 -2.119 -18.672 1.00 86.38 93 ALA A N 1
ATOM 754 C CA 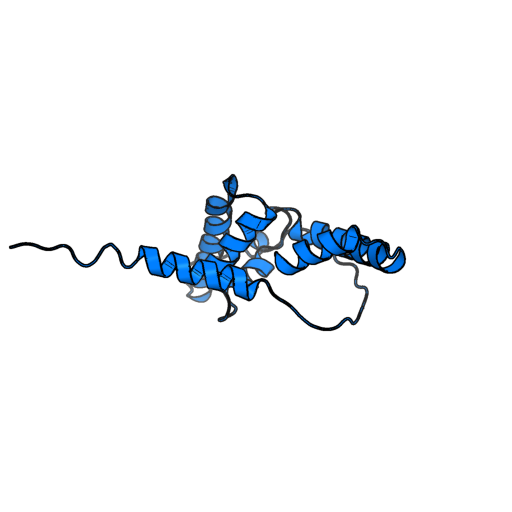. ALA A 1 93 ? 20.449 -0.866 -19.381 1.00 86.38 93 ALA A CA 1
ATOM 755 C C . ALA A 1 93 ? 20.561 0.375 -18.478 1.00 86.38 93 ALA A C 1
ATOM 757 O O . ALA A 1 93 ? 20.868 1.461 -18.966 1.00 86.38 93 ALA A O 1
ATOM 758 N N . GLU A 1 94 ? 20.319 0.227 -17.171 1.00 85.69 94 GLU A N 1
ATOM 759 C CA . GLU A 1 94 ? 20.218 1.344 -16.223 1.00 85.69 94 GLU A CA 1
ATOM 760 C C . GLU A 1 94 ? 20.905 1.033 -14.886 1.00 85.69 94 GLU A C 1
ATOM 762 O O . GLU A 1 94 ? 21.065 -0.124 -14.500 1.00 85.69 94 GLU A O 1
ATOM 767 N N . SER A 1 95 ? 21.291 2.072 -14.140 1.00 86.19 95 SER A N 1
ATOM 768 C CA . SER A 1 95 ? 21.684 1.941 -12.735 1.00 86.19 95 SER A CA 1
ATOM 769 C C . SER A 1 95 ? 20.467 2.150 -11.829 1.00 86.19 95 SER A C 1
ATOM 771 O O . SER A 1 95 ? 19.679 3.075 -12.021 1.00 86.19 95 SER A O 1
ATOM 773 N N . PHE A 1 96 ? 20.308 1.301 -10.812 1.00 88.25 96 PHE A N 1
ATOM 774 C CA . PHE A 1 96 ? 19.187 1.381 -9.877 1.00 88.25 96 PHE A CA 1
ATOM 775 C C . PHE A 1 96 ? 19.686 1.563 -8.444 1.00 88.25 96 PHE A C 1
ATOM 777 O O . PHE A 1 96 ? 20.494 0.777 -7.952 1.00 88.25 96 PHE A O 1
ATOM 784 N N . SER A 1 97 ? 19.198 2.605 -7.765 1.00 87.25 97 SER A N 1
ATOM 785 C CA . SER A 1 97 ? 19.499 2.834 -6.350 1.00 87.25 97 SER A CA 1
ATOM 786 C C . SER A 1 97 ? 18.479 2.117 -5.470 1.00 87.25 97 SER A C 1
ATOM 788 O O . SER A 1 97 ? 17.287 2.432 -5.500 1.00 87.25 97 SER A O 1
ATOM 790 N N . ALA A 1 98 ? 18.963 1.175 -4.658 1.00 81.31 98 ALA A N 1
ATOM 791 C CA . ALA A 1 98 ? 18.150 0.419 -3.706 1.00 81.31 98 ALA A CA 1
ATOM 792 C C . ALA A 1 98 ? 17.521 1.300 -2.612 1.00 81.31 98 ALA A C 1
ATOM 794 O O . ALA A 1 98 ? 16.539 0.900 -1.992 1.00 81.31 98 ALA A O 1
ATOM 795 N N . GLU A 1 99 ? 18.031 2.513 -2.410 1.00 82.44 99 GLU A N 1
ATOM 796 C CA . GLU A 1 99 ? 17.506 3.480 -1.439 1.00 82.44 99 GLU A CA 1
ATOM 797 C C . GLU A 1 99 ? 16.081 3.922 -1.791 1.00 82.44 99 GLU A C 1
ATOM 799 O O . GLU A 1 99 ? 15.274 4.196 -0.910 1.00 82.44 99 GLU A O 1
ATOM 804 N N . LYS A 1 100 ? 15.710 3.858 -3.078 1.00 82.00 100 LYS A N 1
ATOM 805 C CA . LYS A 1 100 ? 14.332 4.087 -3.537 1.00 82.00 100 LYS A CA 1
ATOM 806 C C . LYS A 1 100 ? 13.337 3.029 -3.034 1.00 82.00 100 LYS A C 1
ATOM 808 O O . LYS A 1 100 ? 12.130 3.224 -3.140 1.00 82.00 100 LYS A O 1
ATOM 813 N N . LEU A 1 101 ? 13.819 1.889 -2.531 1.00 82.94 101 LEU A N 1
ATOM 814 C CA . LEU A 1 101 ? 12.989 0.750 -2.129 1.00 82.94 101 LEU A CA 1
ATOM 815 C C . LEU A 1 101 ? 12.750 0.641 -0.620 1.00 82.94 101 LEU A C 1
ATOM 817 O O . LEU A 1 101 ? 11.835 -0.082 -0.206 1.00 82.94 101 LEU A O 1
ATOM 821 N N . VAL A 1 102 ? 13.564 1.318 0.190 1.00 73.31 102 VAL A N 1
ATOM 822 C CA . VAL A 1 102 ? 13.612 1.153 1.645 1.00 73.31 102 VAL A CA 1
ATOM 823 C C . VAL A 1 102 ? 13.200 2.456 2.318 1.00 73.31 102 VAL A C 1
ATOM 825 O O . VAL A 1 102 ? 13.774 3.504 2.057 1.00 73.31 102 VAL A O 1
ATOM 828 N N . SER A 1 103 ? 12.218 2.383 3.211 1.00 63.81 103 SER A N 1
ATOM 829 C CA . SER A 1 103 ? 11.962 3.416 4.214 1.00 63.81 103 SER A CA 1
ATOM 830 C C . SER A 1 103 ? 12.685 3.039 5.514 1.00 63.81 103 SER A C 1
ATOM 832 O O . SER A 1 103 ? 12.722 1.863 5.889 1.00 63.81 103 SER A O 1
ATOM 834 N N . GLU A 1 104 ? 13.292 4.015 6.195 1.00 50.75 104 GLU A N 1
ATOM 835 C CA . GLU A 1 104 ? 14.004 3.817 7.466 1.00 50.75 104 GLU A CA 1
ATOM 836 C C . GLU A 1 104 ? 13.040 3.345 8.568 1.00 50.75 104 GLU A C 1
ATOM 838 O O . GLU A 1 104 ? 12.406 4.149 9.250 1.00 50.75 104 GLU A O 1
ATOM 843 N N . VAL A 1 105 ? 12.901 2.030 8.766 1.00 49.81 105 VAL A N 1
ATOM 844 C CA . VAL A 1 105 ? 12.165 1.487 9.916 1.00 49.81 105 VAL A CA 1
ATOM 845 C C . VAL A 1 105 ? 12.908 0.302 10.529 1.00 49.81 105 VAL A C 1
ATOM 847 O O . VAL A 1 105 ? 12.954 -0.793 9.971 1.00 49.81 105 VAL A O 1
ATOM 850 N N . GLU A 1 106 ? 13.441 0.502 11.737 1.00 46.44 106 GLU A N 1
ATOM 851 C CA . GLU A 1 106 ? 14.034 -0.561 12.551 1.00 46.44 106 GLU A CA 1
ATOM 852 C C . GLU A 1 106 ? 12.975 -1.539 13.099 1.00 46.44 106 GLU A C 1
ATOM 854 O O . GLU A 1 106 ? 11.927 -1.161 13.650 1.00 46.44 106 GLU A O 1
ATOM 859 N N . MET A 1 107 ? 13.292 -2.831 12.969 1.00 38.28 107 MET A N 1
ATOM 860 C CA . MET A 1 107 ? 12.475 -3.984 13.350 1.00 38.28 107 MET A CA 1
ATOM 861 C C . MET A 1 107 ? 12.905 -4.555 14.710 1.00 38.28 107 MET A C 1
ATOM 863 O O . MET A 1 107 ? 14.028 -5.032 14.858 1.00 38.28 107 MET A O 1
ATOM 867 N N . LYS A 1 108 ? 11.981 -4.626 15.679 1.00 36.50 108 LYS A N 1
ATOM 868 C CA . LYS A 1 108 ? 12.098 -5.526 16.844 1.00 36.50 108 LYS A CA 1
ATOM 869 C C . LYS A 1 108 ? 11.237 -6.768 16.601 1.00 36.50 108 LYS A C 1
ATOM 871 O O . LYS A 1 108 ? 10.053 -6.640 16.288 1.00 36.50 108 LYS A O 1
ATOM 876 N N . LYS A 1 109 ? 11.845 -7.954 16.703 1.00 38.09 109 LYS A N 1
ATOM 877 C CA . LYS A 1 109 ? 11.193 -9.253 16.468 1.00 38.09 109 LYS A CA 1
ATOM 878 C C . LYS A 1 109 ? 10.430 -9.714 17.711 1.00 38.09 109 LYS A C 1
ATOM 880 O O . LYS A 1 109 ? 11.025 -9.824 18.774 1.00 38.09 109 LYS A O 1
ATOM 885 N N . GLU A 1 110 ? 9.165 -10.079 17.532 1.00 34.34 110 GLU A N 1
ATOM 8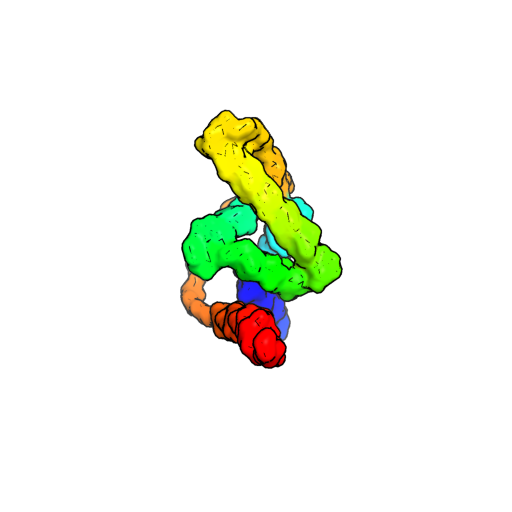86 C CA . GLU A 1 110 ? 8.427 -10.980 18.424 1.00 34.34 110 GLU A CA 1
ATOM 887 C C . GLU A 1 110 ? 7.619 -11.964 17.572 1.00 34.34 110 GLU A C 1
ATOM 889 O O . GLU A 1 110 ? 7.044 -11.582 16.551 1.00 34.34 110 GLU A O 1
ATOM 894 N N . THR A 1 111 ? 7.620 -13.225 17.997 1.00 32.66 111 THR A N 1
ATOM 895 C CA . THR A 1 111 ? 7.022 -14.383 17.320 1.00 32.66 111 THR A CA 1
ATOM 896 C C . THR A 1 111 ? 5.577 -14.579 17.766 1.00 32.66 111 THR A C 1
ATOM 898 O O . THR A 1 111 ? 5.330 -14.587 18.966 1.00 32.66 111 THR A O 1
ATOM 901 N N . TYR A 1 112 ? 4.650 -14.805 16.831 1.00 41.88 112 TYR A N 1
ATOM 902 C CA . TYR A 1 112 ? 3.301 -15.313 17.111 1.00 41.88 112 TYR A CA 1
ATOM 903 C C . TYR A 1 112 ? 2.798 -16.187 15.953 1.00 41.88 112 TYR A C 1
ATOM 905 O O . TYR A 1 112 ? 2.973 -15.835 14.786 1.00 41.88 112 TYR A O 1
ATOM 913 N N . GLU A 1 113 ? 2.166 -17.310 16.297 1.00 39.31 113 GLU A N 1
ATOM 914 C CA . GLU A 1 113 ? 1.429 -18.198 15.391 1.00 39.31 113 GLU A CA 1
ATOM 915 C C . GLU A 1 113 ? -0.065 -17.837 15.395 1.00 39.31 113 GLU A C 1
ATOM 917 O O . GLU A 1 113 ? -0.631 -17.524 16.441 1.00 39.31 113 GLU A O 1
ATOM 922 N N . GLY A 1 114 ? -0.720 -17.901 14.233 1.00 35.38 114 GLY A N 1
ATOM 923 C CA . GLY A 1 114 ? -2.163 -17.681 14.115 1.00 35.38 114 GLY A CA 1
ATOM 924 C C . GLY A 1 114 ? -2.693 -17.968 12.709 1.00 35.38 114 GLY A C 1
ATOM 925 O O . GLY A 1 114 ? -2.065 -17.603 11.720 1.00 35.38 114 GLY A O 1
ATOM 926 N N . SER A 1 115 ? -3.826 -18.674 12.648 1.00 41.72 115 SER A N 1
ATOM 927 C CA . SER A 1 115 ? -4.338 -19.464 11.516 1.00 41.72 115 SER A CA 1
ATOM 928 C C . SER A 1 115 ? -5.262 -18.713 10.526 1.00 41.72 115 SER A C 1
ATOM 930 O O . SER A 1 115 ? -5.715 -17.608 10.794 1.00 41.72 115 SER A O 1
ATOM 932 N N . GLN A 1 116 ? -5.511 -19.366 9.377 1.00 52.00 116 GLN A N 1
ATOM 933 C CA . GLN A 1 116 ? -6.291 -19.019 8.153 1.00 52.00 116 GLN A CA 1
ATOM 934 C C . GLN A 1 116 ? -7.732 -18.486 8.395 1.00 52.00 116 GLN A C 1
ATOM 936 O O . GLN A 1 116 ? -8.276 -18.751 9.455 1.00 52.00 116 GLN A O 1
ATOM 941 N N . ARG A 1 117 ? -8.514 -17.851 7.488 1.00 49.19 117 ARG A N 1
ATOM 942 C CA . ARG A 1 117 ? -8.542 -17.439 6.047 1.00 49.19 117 ARG A CA 1
ATOM 943 C C . ARG A 1 117 ? -9.732 -16.430 5.876 1.00 49.19 117 ARG A C 1
ATOM 945 O O . ARG A 1 117 ? -10.521 -16.373 6.806 1.00 49.19 117 ARG A O 1
ATOM 952 N N . ILE A 1 118 ? -9.938 -15.811 4.677 1.00 44.53 118 ILE A N 1
ATOM 953 C CA . ILE A 1 118 ? -11.163 -15.102 4.110 1.00 44.53 118 ILE A CA 1
ATOM 954 C C . ILE A 1 118 ? -10.950 -13.563 3.913 1.00 44.53 118 ILE A C 1
ATOM 956 O O . ILE A 1 118 ? -10.277 -12.977 4.739 1.00 44.53 118 ILE A O 1
ATOM 960 N N . SER A 1 119 ? -11.468 -12.772 2.938 1.00 53.56 119 SER A N 1
ATOM 961 C CA . SER A 1 119 ? -11.925 -12.899 1.523 1.00 53.56 119 SER A CA 1
ATOM 962 C C . SER A 1 119 ? -12.173 -11.486 0.879 1.00 53.56 119 SER A C 1
ATOM 964 O O . SER A 1 119 ? -13.328 -11.108 0.670 1.00 53.56 119 SER A O 1
ATOM 966 N N . HIS A 1 120 ? -11.149 -10.710 0.467 1.00 56.06 120 HIS A N 1
ATOM 967 C CA . HIS A 1 120 ? -11.308 -9.629 -0.552 1.00 56.06 120 HIS A CA 1
ATOM 968 C C . HIS A 1 120 ? -11.121 -10.131 -1.984 1.00 56.06 120 HIS A C 1
ATOM 970 O O . HIS A 1 120 ? -11.515 -9.424 -2.915 1.00 56.06 120 HIS A O 1
ATOM 976 N N . ARG A 1 121 ? -10.591 -11.345 -2.207 1.00 58.94 121 ARG A N 1
ATOM 977 C CA . ARG A 1 121 ? -10.503 -11.925 -3.566 1.00 58.94 121 ARG A CA 1
ATOM 978 C C . ARG A 1 121 ? -11.822 -11.812 -4.331 1.00 58.94 121 ARG A C 1
ATOM 980 O O . ARG A 1 121 ? -11.786 -11.611 -5.533 1.00 58.94 121 ARG A O 1
ATOM 987 N N . SER A 1 122 ? -12.967 -11.900 -3.653 1.00 61.88 122 SER A N 1
ATOM 988 C CA . SER A 1 122 ? -14.289 -11.746 -4.270 1.00 61.88 122 SER A CA 1
ATOM 989 C C . SER A 1 122 ? -14.615 -10.308 -4.688 1.00 61.88 122 SER A C 1
ATOM 991 O O . SER A 1 122 ? -15.237 -10.131 -5.725 1.00 61.88 122 SER A O 1
ATOM 993 N N . LYS A 1 123 ? -14.189 -9.282 -3.935 1.00 68.19 123 LYS A N 1
ATOM 994 C CA . LYS A 1 123 ? -14.361 -7.871 -4.332 1.00 68.19 123 LYS A CA 1
ATOM 995 C C . LYS A 1 123 ? -13.446 -7.516 -5.501 1.00 68.19 123 LYS A C 1
ATOM 997 O O . LYS A 1 123 ? -13.915 -6.979 -6.494 1.00 68.19 123 LYS A O 1
ATOM 1002 N N . PHE A 1 124 ? -12.171 -7.898 -5.419 1.00 68.75 124 PHE A N 1
ATOM 1003 C CA . PHE A 1 124 ? -11.231 -7.672 -6.516 1.00 68.75 124 PHE A CA 1
ATOM 1004 C C . PHE A 1 124 ? -11.604 -8.472 -7.775 1.00 68.75 124 PHE A C 1
ATOM 1006 O O . PHE A 1 124 ? -11.489 -7.962 -8.881 1.00 68.75 124 PHE A O 1
ATOM 1013 N N . ARG A 1 125 ? -12.123 -9.699 -7.625 1.00 68.44 125 ARG A N 1
ATOM 1014 C CA . ARG A 1 125 ? -12.661 -10.479 -8.751 1.00 68.44 125 ARG A CA 1
ATOM 1015 C C . ARG A 1 125 ? -13.833 -9.769 -9.432 1.00 68.44 125 ARG A C 1
ATOM 1017 O O . ARG A 1 125 ? -13.838 -9.699 -10.649 1.00 68.44 125 ARG A O 1
ATOM 1024 N N . LYS A 1 126 ? -14.757 -9.183 -8.662 1.00 72.62 126 LYS A N 1
ATOM 1025 C CA . LYS A 1 126 ? -15.855 -8.370 -9.211 1.00 72.62 126 LYS A CA 1
ATOM 1026 C C . LYS A 1 126 ? -15.358 -7.106 -9.920 1.00 72.62 126 LYS A C 1
ATOM 1028 O O . LYS A 1 126 ? -15.938 -6.719 -10.924 1.00 72.62 126 LYS A O 1
ATOM 1033 N N . LEU A 1 127 ? -14.284 -6.481 -9.425 1.00 65.81 127 LEU A N 1
ATOM 1034 C CA . LEU A 1 127 ? -13.654 -5.345 -10.105 1.00 65.81 127 LEU A CA 1
ATOM 1035 C C . LEU A 1 127 ? -13.066 -5.765 -11.460 1.00 65.81 127 LEU A C 1
ATOM 1037 O O . LEU A 1 127 ? -13.326 -5.101 -12.458 1.00 65.81 127 LEU A O 1
ATOM 1041 N N . LEU A 1 128 ? -12.350 -6.895 -11.509 1.00 63.97 128 LEU A N 1
ATOM 1042 C CA . LEU A 1 128 ? -11.837 -7.462 -12.762 1.00 63.97 128 LEU A CA 1
ATOM 1043 C C . LEU A 1 128 ? -12.971 -7.777 -13.753 1.00 63.97 128 LEU A C 1
ATOM 1045 O O . LEU A 1 128 ? -12.851 -7.453 -14.926 1.00 63.97 128 LEU A O 1
ATOM 1049 N N . GLU A 1 129 ? -14.091 -8.325 -13.274 1.00 65.88 129 GLU A N 1
ATOM 1050 C CA . GLU A 1 129 ? -15.290 -8.581 -14.090 1.00 65.88 129 GLU A CA 1
ATOM 1051 C C . GLU A 1 129 ? -15.928 -7.278 -14.614 1.00 65.88 129 GLU A C 1
ATOM 1053 O O . GLU A 1 129 ? -16.388 -7.234 -15.750 1.00 65.88 129 GLU A O 1
ATOM 1058 N N . SER A 1 130 ? -15.917 -6.193 -13.830 1.00 59.22 130 SER A N 1
ATOM 1059 C CA . SER A 1 130 ? -16.412 -4.879 -14.276 1.00 59.22 130 SER A CA 1
ATOM 1060 C C . SER A 1 130 ? -15.466 -4.152 -15.239 1.00 59.22 130 SER A C 1
ATOM 1062 O O . SER A 1 130 ? -15.913 -3.306 -16.012 1.00 59.22 130 SER A O 1
ATOM 1064 N N . GLN A 1 131 ? -14.172 -4.482 -15.210 1.00 52.81 131 GLN A N 1
ATOM 1065 C CA . GLN A 1 131 ? -13.166 -3.906 -16.100 1.00 52.81 131 GLN A CA 1
ATOM 1066 C C . GLN A 1 131 ? -13.165 -4.600 -17.474 1.00 52.81 131 GLN A C 1
ATOM 1068 O O . GLN A 1 131 ? -13.031 -3.910 -18.481 1.00 52.81 131 GLN A O 1
ATOM 1073 N N . ASP A 1 132 ? -13.454 -5.908 -17.532 1.00 41.47 132 ASP A N 1
ATOM 1074 C CA . ASP A 1 132 ? -13.744 -6.637 -18.785 1.00 41.47 132 ASP A CA 1
ATOM 1075 C C . ASP A 1 132 ? -14.997 -6.092 -19.505 1.00 41.47 132 ASP A C 1
ATOM 1077 O O . ASP A 1 132 ? -15.098 -6.157 -20.728 1.00 41.47 132 ASP A O 1
ATOM 1081 N N . CYS A 1 133 ? -15.951 -5.485 -18.783 1.00 38.09 133 CYS A N 1
ATOM 1082 C CA . CYS A 1 133 ? -17.099 -4.818 -19.409 1.00 38.09 133 CYS A CA 1
ATOM 1083 C C . CYS A 1 133 ? -16.741 -3.493 -20.108 1.00 38.09 133 CYS A C 1
ATOM 1085 O O . CYS A 1 133 ? -17.506 -3.050 -20.965 1.00 38.09 133 CYS A O 1
ATOM 1087 N N . MET A 1 134 ? -15.608 -2.858 -19.779 1.00 39.50 134 MET A N 1
ATOM 1088 C CA . MET A 1 134 ? -15.171 -1.624 -20.450 1.00 39.50 134 MET A CA 1
ATOM 1089 C C . MET A 1 134 ? -14.395 -1.883 -21.751 1.00 39.50 134 MET A C 1
ATOM 1091 O O . MET A 1 134 ? -14.367 -0.998 -22.601 1.00 39.50 134 MET A O 1
ATOM 1095 N N . GLU A 1 135 ? -13.841 -3.083 -21.962 1.00 41.78 135 GLU A N 1
ATOM 1096 C CA . GLU A 1 135 ? -13.202 -3.461 -23.239 1.00 41.78 135 GLU A CA 1
ATOM 1097 C C . GLU A 1 135 ? -14.180 -4.081 -24.261 1.00 41.78 135 GLU A C 1
ATOM 1099 O O . GLU A 1 135 ? -13.820 -4.275 -25.417 1.00 41.78 135 GLU A O 1
ATOM 1104 N N . LEU A 1 136 ? -15.448 -4.305 -23.894 1.00 35.78 136 LEU A N 1
ATOM 1105 C CA . LEU A 1 136 ? -16.477 -4.875 -24.783 1.00 35.78 136 LEU A CA 1
ATOM 1106 C C . LEU A 1 136 ? -17.417 -3.841 -25.436 1.00 35.78 136 LEU A C 1
ATOM 1108 O O . LEU A 1 136 ? -18.398 -4.232 -26.059 1.00 35.78 136 LEU A O 1
ATOM 1112 N N . SER A 1 137 ? -17.141 -2.534 -25.314 1.00 37.97 137 SER A N 1
ATOM 1113 C CA . SER A 1 137 ? -17.940 -1.468 -25.964 1.00 37.97 137 SER A CA 1
ATOM 1114 C C . SER A 1 137 ? -17.216 -0.700 -27.080 1.00 37.97 137 SER A C 1
ATOM 1116 O O . SER A 1 137 ? -17.783 0.247 -27.616 1.00 37.97 137 SER A O 1
ATOM 1118 N N . THR A 1 138 ? -15.988 -1.072 -27.462 1.00 45.22 138 THR A N 1
ATOM 1119 C CA . THR A 1 138 ? -15.315 -0.469 -28.638 1.00 45.22 138 THR A CA 1
ATOM 1120 C C . THR A 1 138 ? -15.319 -1.349 -29.881 1.00 45.22 138 THR A C 1
ATOM 1122 O O . THR A 1 138 ? -14.829 -0.922 -30.923 1.00 45.22 138 THR A O 1
ATOM 1125 N N . GLU A 1 139 ? -15.911 -2.537 -29.820 1.00 48.31 139 GLU A N 1
ATOM 1126 C CA . GLU A 1 139 ? -16.167 -3.334 -31.011 1.00 48.31 139 GLU A CA 1
ATOM 1127 C C . GLU A 1 139 ? -17.675 -3.518 -31.173 1.00 48.31 139 GLU A C 1
ATOM 1129 O O . GLU A 1 139 ? -18.339 -4.089 -30.317 1.00 48.31 139 GLU A O 1
ATOM 1134 N N . ILE A 1 140 ? -18.163 -3.086 -32.339 1.00 52.72 140 ILE A N 1
ATOM 1135 C CA . ILE A 1 140 ? -19.496 -3.310 -32.915 1.00 52.72 140 ILE A CA 1
ATOM 1136 C C . ILE A 1 140 ? -20.518 -2.177 -32.683 1.00 52.72 140 ILE A C 1
ATOM 1138 O O . ILE A 1 140 ? -21.418 -2.269 -31.862 1.00 52.72 140 ILE A O 1
ATOM 1142 N N . ASP A 1 141 ? -20.381 -1.136 -33.507 1.00 36.03 141 ASP A N 1
ATOM 1143 C CA . ASP A 1 141 ? -21.433 -0.556 -34.366 1.00 36.03 141 ASP A CA 1
ATOM 1144 C C . ASP A 1 141 ? -20.659 0.202 -35.470 1.00 36.03 141 ASP A C 1
ATOM 1146 O O . ASP A 1 141 ? -20.031 1.222 -35.216 1.00 36.03 141 ASP A O 1
ATOM 1150 N N . GLY A 1 142 ? -20.414 -0.339 -36.666 1.00 49.34 142 GLY A N 1
ATOM 1151 C CA . GLY A 1 142 ? -21.414 -0.712 -37.658 1.00 49.34 142 GLY A CA 1
ATOM 1152 C C . GLY A 1 142 ? -21.718 0.501 -38.548 1.00 49.34 142 GLY A C 1
ATOM 1153 O O . GLY A 1 142 ? -22.291 1.471 -38.066 1.00 49.34 142 GLY A O 1
ATOM 1154 N N . THR A 1 143 ? -21.339 0.465 -39.834 1.00 45.06 143 THR A N 1
ATOM 1155 C CA . THR A 1 143 ? -22.22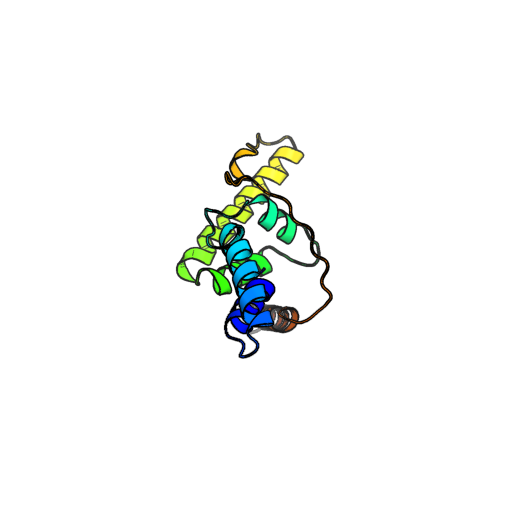1 0.602 -41.023 1.00 45.06 143 THR A CA 1
ATOM 1156 C C . THR A 1 143 ? -21.470 1.162 -42.250 1.00 45.06 143 THR A C 1
ATOM 1158 O O . THR A 1 143 ? -20.962 2.279 -42.213 1.00 45.06 143 THR A O 1
ATOM 1161 N N . CYS A 1 144 ? -21.573 0.393 -43.345 1.00 41.03 144 CYS A N 1
ATOM 1162 C CA . CYS A 1 144 ? -21.259 0.652 -44.762 1.00 41.03 144 CYS A CA 1
ATOM 1163 C C . CYS A 1 144 ? -19.801 0.567 -45.237 1.00 41.03 144 CYS A C 1
ATOM 1165 O O . CYS A 1 144 ? -18.947 1.354 -44.782 1.00 41.03 144 CYS A O 1
#

Foldseek 3Di:
DLVLLVVLVVQLPDPPPVSVVVSVVVNVVCCQQPVDLLNHQLVVVLVQCPPPVHHLVNVLVSCCSRVNDPCSVVSSVLSVVLVVQVVCVVVVNHDDDCVSRDHDDDDDDDDDDDDDDDDPVVVVVVVVVVVVVVVPPVDDDDDD

Secondary structure (DSSP, 8-state):
-HHHHHHHHHHHT-S-HHHHHHHHHHHHHHHHHHSSTTTS-HHHHHHHHTSTT--HHHHHHHHHHHH-GGGHHHHHHHHHHHHHHHHHHHTTSS---GGGG----PPPP----------SHHHHHHHHHHHHTTTTSSS-----

Radius of gyration: 19.12 Å; chains: 1; bounding box: 44×31×70 Å

Organism: NCBI:txid43782

InterPro domains:
  IPR012337 Ribonuclease H-like superfamily [SSF53098] (8-128)
  IPR025525 hAT-like transposase, RNase-H fold [PF14372] (1-90)

Sequence (144 aa):
MCEIHAELKTLSGNEDDLLSKTSTNMKRKFDKYWGSFETIPKLLIISIVLDPRYKLHYVSFCFDELYGSEKVEEMTKEIKDLLQGLYGFYGGAESFSAEKLVSEVEMKKETYEGSQRISHRSKFRKLLESQDCMELSTEIDGTC

pLDDT: mean 77.53, std 19.52, range [32.66, 95.12]